Protein AF-A0A0V0Z3J6-F1 (afdb_monomer)

Foldseek 3Di:
DVVVVVVVCVVVPPPVCCDPLNVVLVVQQVVQWDDPPPDTGGDDSDDPDLDQDDACVVVQVVLVVVVVVVCVVPVVVVVVLVVVVVCCVVVVVDDDDDPDDDHSPDDHDRDDDDDD

Organism: Trichinella britovi (NCBI:txid45882)

Structure (mmCIF, N/CA/C/O backbone):
data_AF-A0A0V0Z3J6-F1
#
_entry.id   AF-A0A0V0Z3J6-F1
#
loop_
_atom_site.group_PDB
_atom_site.id
_atom_site.type_symbol
_atom_site.label_atom_id
_atom_site.label_alt_id
_atom_site.label_comp_id
_atom_site.label_asym_id
_atom_site.label_entity_id
_atom_site.label_seq_id
_atom_site.pdbx_PDB_ins_code
_atom_site.Cartn_x
_atom_site.Cartn_y
_atom_site.Cartn_z
_atom_site.occupancy
_atom_site.B_iso_or_equiv
_atom_site.auth_seq_id
_atom_site.auth_comp_id
_atom_site.auth_asym_id
_atom_site.auth_atom_id
_atom_site.pdbx_PDB_model_num
ATOM 1 N N . LEU A 1 1 ? 23.802 32.707 -1.263 1.00 52.03 1 LEU A N 1
ATOM 2 C CA . LEU A 1 1 ? 23.023 31.680 -1.989 1.00 52.03 1 LEU A CA 1
ATOM 3 C C . LEU A 1 1 ? 23.917 30.585 -2.572 1.00 52.03 1 LEU A C 1
ATOM 5 O O . LEU A 1 1 ? 23.774 29.473 -2.102 1.00 52.03 1 LEU A O 1
ATOM 9 N N . ARG A 1 2 ? 24.898 30.857 -3.454 1.00 53.28 2 ARG A N 1
ATOM 10 C CA . ARG A 1 2 ? 25.823 29.810 -3.974 1.00 53.28 2 ARG A CA 1
ATOM 11 C C . ARG A 1 2 ? 26.557 28.987 -2.899 1.00 53.28 2 ARG A C 1
ATOM 13 O O . ARG A 1 2 ? 26.464 27.772 -2.907 1.00 53.28 2 ARG A O 1
ATOM 20 N N . ARG A 1 3 ? 27.172 29.649 -1.914 1.00 53.81 3 ARG A N 1
ATOM 21 C CA . ARG A 1 3 ? 27.928 28.971 -0.838 1.00 53.81 3 ARG A CA 1
ATOM 22 C C . ARG A 1 3 ? 27.093 28.082 0.091 1.00 53.81 3 ARG A C 1
ATOM 24 O O . ARG A 1 3 ? 27.656 27.256 0.790 1.00 53.81 3 ARG A O 1
ATOM 31 N N . PHE A 1 4 ? 25.776 28.299 0.156 1.00 54.28 4 PHE A N 1
ATOM 32 C CA . PHE A 1 4 ? 24.897 27.483 1.002 1.00 54.28 4 PHE A CA 1
ATOM 33 C C . PHE A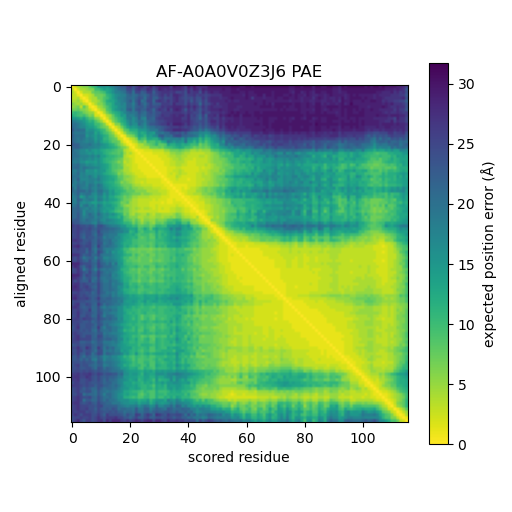 1 4 ? 24.675 26.108 0.356 1.00 54.28 4 PHE A C 1
ATOM 35 O O . PHE A 1 4 ? 24.861 25.092 1.009 1.00 54.28 4 PHE A O 1
ATOM 42 N N . TRP A 1 5 ? 24.419 26.091 -0.957 1.00 54.66 5 TRP A N 1
ATOM 43 C CA . TRP A 1 5 ? 24.271 24.862 -1.743 1.00 54.66 5 TRP A CA 1
ATOM 44 C C . TRP A 1 5 ? 25.582 24.078 -1.902 1.00 54.66 5 TRP A C 1
ATOM 46 O O . TRP A 1 5 ? 25.560 22.856 -1.959 1.00 54.66 5 TRP A O 1
ATOM 56 N N . GLU A 1 6 ? 26.733 24.757 -1.920 1.00 57.75 6 GLU A N 1
ATOM 57 C CA . GLU A 1 6 ? 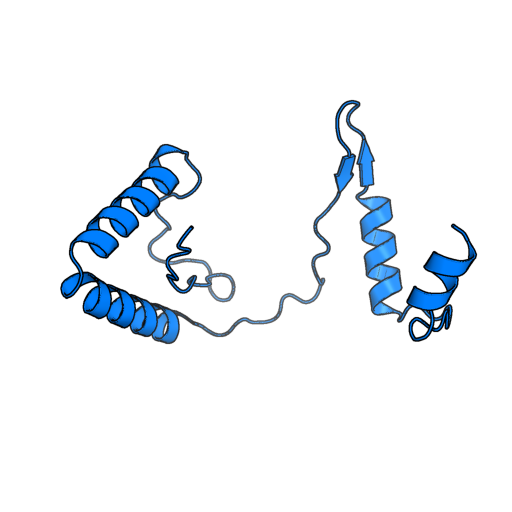28.045 24.089 -1.959 1.00 57.75 6 GLU A CA 1
ATOM 58 C C . GLU A 1 6 ? 28.355 23.296 -0.677 1.00 57.75 6 GLU A C 1
ATOM 60 O O . GLU A 1 6 ? 29.031 22.274 -0.748 1.00 57.75 6 GLU A O 1
ATOM 65 N N . LEU A 1 7 ? 27.855 23.731 0.487 1.00 56.84 7 LEU A N 1
ATOM 66 C CA . LEU A 1 7 ? 28.089 23.053 1.769 1.00 56.84 7 LEU A CA 1
ATOM 67 C C . LEU A 1 7 ? 27.194 21.817 1.961 1.00 56.84 7 LEU A C 1
ATOM 69 O O . LEU A 1 7 ? 27.649 20.844 2.555 1.00 56.84 7 LEU A O 1
ATOM 73 N N . GLU A 1 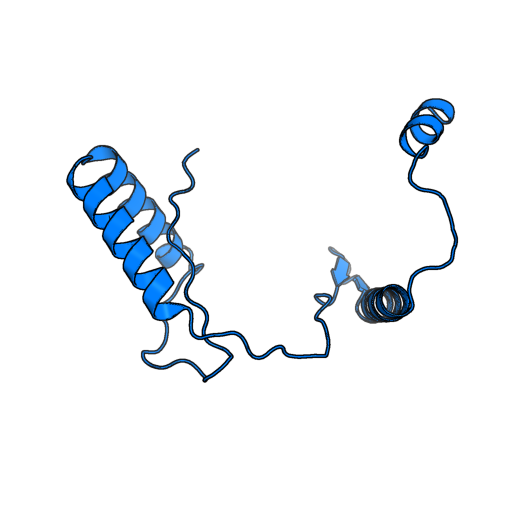8 ? 25.968 21.818 1.422 1.00 56.84 8 GLU A N 1
ATOM 74 C CA . GLU A 1 8 ? 25.088 20.632 1.412 1.00 56.84 8 GLU A CA 1
ATOM 75 C C . GLU A 1 8 ? 25.571 19.535 0.445 1.00 56.84 8 GLU A C 1
ATOM 77 O O . GLU A 1 8 ? 25.201 18.373 0.591 1.00 56.84 8 GLU A O 1
ATOM 82 N N . ALA A 1 9 ? 26.438 19.877 -0.514 1.00 57.66 9 ALA A N 1
ATOM 83 C CA . ALA A 1 9 ? 27.016 18.935 -1.472 1.00 57.66 9 ALA A CA 1
ATOM 84 C C . ALA A 1 9 ? 28.275 18.208 -0.955 1.00 57.66 9 ALA A C 1
ATOM 86 O O . ALA A 1 9 ? 28.779 17.304 -1.625 1.00 57.66 9 ALA A O 1
ATOM 87 N N . ILE A 1 10 ? 28.801 18.554 0.229 1.00 52.25 10 ILE A N 1
ATOM 88 C CA . ILE A 1 10 ? 29.983 17.892 0.805 1.00 52.25 10 ILE A CA 1
ATOM 89 C C . ILE A 1 10 ? 29.583 16.491 1.294 1.00 52.25 10 ILE A C 1
ATOM 91 O O . ILE A 1 10 ? 29.129 16.302 2.418 1.00 52.25 10 ILE A O 1
ATOM 95 N N . GLY A 1 11 ? 29.736 15.506 0.410 1.00 49.94 11 GLY A N 1
ATOM 96 C CA . GLY A 1 11 ? 29.348 14.104 0.615 1.00 49.94 11 GLY A CA 1
ATOM 97 C C . GLY A 1 11 ? 28.666 13.497 -0.611 1.00 49.94 11 GLY A C 1
ATOM 98 O O . GLY A 1 11 ? 28.761 12.293 -0.832 1.00 49.94 11 GLY A O 1
ATOM 99 N N . ILE A 1 12 ? 28.076 14.343 -1.461 1.00 53.97 12 ILE A N 1
ATOM 100 C CA . ILE A 1 12 ? 27.680 14.011 -2.830 1.00 53.97 12 ILE A CA 1
ATOM 101 C C . ILE A 1 12 ? 28.891 14.345 -3.699 1.00 53.97 12 ILE A C 1
ATOM 103 O O . ILE A 1 12 ? 28.935 15.362 -4.388 1.00 53.97 12 ILE A O 1
ATOM 107 N N . ALA A 1 13 ? 29.945 13.538 -3.591 1.00 51.53 13 ALA A N 1
ATOM 108 C CA . ALA A 1 13 ? 31.009 13.621 -4.575 1.00 51.53 13 ALA A CA 1
ATOM 109 C C . ALA A 1 13 ? 30.360 13.432 -5.953 1.00 51.53 13 ALA A C 1
ATOM 111 O O . ALA A 1 13 ? 29.693 12.426 -6.193 1.00 51.53 13 ALA A O 1
ATOM 112 N N . THR A 1 14 ? 30.541 14.402 -6.848 1.00 52.59 14 THR A N 1
ATOM 113 C CA . THR A 1 14 ? 30.300 14.242 -8.282 1.00 52.59 14 THR A CA 1
ATOM 114 C C . THR A 1 14 ? 31.374 13.312 -8.834 1.00 52.59 14 THR A C 1
ATOM 116 O O . THR A 1 14 ? 32.221 13.715 -9.632 1.00 52.59 14 THR A O 1
ATOM 119 N N . ASP A 1 15 ? 31.404 12.069 -8.369 1.00 53.28 15 ASP A N 1
ATOM 120 C CA . ASP A 1 15 ? 31.945 11.029 -9.213 1.00 53.28 15 ASP A CA 1
ATOM 121 C C . ASP A 1 15 ? 30.896 10.905 -10.321 1.00 53.28 15 ASP A C 1
ATOM 123 O O . ASP A 1 15 ? 29.824 10.340 -10.123 1.00 53.28 15 ASP A O 1
ATOM 127 N N . ASN A 1 16 ? 31.153 11.537 -11.470 1.00 55.06 16 ASN A N 1
ATOM 128 C CA . ASN A 1 16 ? 30.294 11.537 -12.668 1.00 55.06 16 ASN A CA 1
ATOM 129 C C . ASN A 1 16 ? 30.099 10.126 -13.269 1.00 55.06 16 ASN A C 1
ATOM 131 O O . ASN A 1 16 ? 29.713 9.966 -14.425 1.00 55.06 16 ASN A O 1
ATOM 135 N N . GLN A 1 17 ? 30.385 9.088 -12.495 1.00 55.34 17 GLN A N 1
ATOM 136 C CA . GLN A 1 17 ? 30.129 7.702 -12.802 1.00 55.34 17 GLN A CA 1
ATOM 137 C C . GLN A 1 17 ? 28.760 7.353 -12.228 1.00 55.34 17 GLN A C 1
ATOM 139 O O . GLN A 1 17 ? 28.634 6.695 -11.198 1.00 55.34 17 GLN A O 1
ATOM 144 N N . THR A 1 18 ? 27.715 7.818 -12.909 1.00 57.84 18 THR A N 1
ATOM 145 C CA . THR A 1 18 ? 26.384 7.230 -12.772 1.00 57.84 18 THR A CA 1
ATOM 146 C C . THR A 1 18 ? 26.539 5.725 -12.972 1.00 57.84 18 THR A C 1
ATOM 148 O O . THR A 1 18 ? 27.069 5.299 -14.004 1.00 57.84 18 THR A O 1
ATOM 151 N N . ALA A 1 19 ? 26.158 4.918 -11.979 1.00 61.34 19 ALA A N 1
ATOM 152 C CA . ALA A 1 19 ? 26.284 3.473 -12.098 1.00 61.34 19 ALA A CA 1
ATOM 153 C C . ALA A 1 19 ? 25.521 3.011 -13.359 1.00 61.34 19 ALA A C 1
ATOM 155 O O . ALA A 1 19 ? 24.492 3.601 -13.689 1.00 61.34 19 ALA A O 1
ATOM 156 N N . PRO A 1 20 ? 25.967 1.972 -14.086 1.00 63.06 20 PRO A N 1
ATOM 157 C CA . PRO A 1 20 ? 25.288 1.529 -15.309 1.00 63.06 20 PRO A CA 1
ATOM 158 C C . PRO A 1 20 ? 23.759 1.320 -15.169 1.00 63.06 20 PRO A C 1
ATOM 160 O O . PRO A 1 20 ? 23.033 1.716 -16.080 1.00 63.06 20 PRO A O 1
ATOM 163 N N . PRO A 1 21 ? 23.233 0.791 -14.038 1.00 63.34 21 PRO A N 1
ATOM 164 C CA . PRO A 1 21 ? 21.785 0.707 -13.798 1.00 63.34 21 PRO A CA 1
ATOM 165 C C . PRO A 1 21 ? 21.075 2.068 -13.728 1.00 63.34 21 PRO A C 1
ATOM 167 O O . PRO A 1 21 ? 19.914 2.182 -14.117 1.00 63.34 21 PRO A O 1
ATOM 170 N N . ASP A 1 22 ? 21.772 3.101 -13.259 1.00 72.31 22 ASP A N 1
ATOM 171 C CA . ASP A 1 22 ? 21.233 4.452 -13.115 1.00 72.31 22 ASP A CA 1
ATOM 172 C C . ASP A 1 22 ? 21.205 5.181 -14.471 1.00 72.31 22 ASP A C 1
ATOM 174 O O . ASP A 1 22 ? 20.309 5.987 -14.715 1.00 72.31 22 ASP A O 1
ATOM 178 N N . GLN A 1 23 ? 22.120 4.858 -15.396 1.00 80.31 23 GLN A N 1
ATOM 179 C CA . GLN A 1 23 ? 22.093 5.387 -16.768 1.00 80.31 23 GLN A CA 1
ATOM 180 C C . GLN A 1 23 ? 20.886 4.864 -17.557 1.00 80.31 23 GLN A C 1
ATOM 182 O O . GLN A 1 23 ? 20.201 5.640 -18.219 1.00 80.31 23 GLN A O 1
ATOM 187 N N . GLU A 1 24 ? 20.583 3.566 -17.452 1.00 80.94 24 GLU A N 1
ATOM 188 C CA . GLU A 1 24 ? 19.403 2.968 -18.094 1.00 80.94 24 GLU A CA 1
ATOM 189 C C . GLU A 1 24 ? 18.097 3.553 -17.525 1.00 80.94 24 GLU A C 1
ATOM 191 O O . GLU A 1 24 ? 17.149 3.821 -18.267 1.00 80.94 24 GLU A O 1
ATOM 196 N N . ALA A 1 25 ? 18.047 3.787 -16.210 1.00 81.81 25 ALA A N 1
ATOM 197 C CA . ALA A 1 25 ? 16.902 4.418 -15.563 1.00 81.81 25 ALA A CA 1
ATOM 198 C C . ALA A 1 25 ? 16.700 5.872 -16.026 1.00 81.81 25 ALA A C 1
ATOM 200 O O . ALA A 1 25 ? 15.568 6.258 -16.320 1.00 81.81 25 ALA A O 1
ATOM 201 N N . LEU A 1 26 ? 17.781 6.655 -16.132 1.00 85.38 26 LEU A N 1
ATOM 202 C CA . LEU A 1 26 ? 17.739 8.026 -16.652 1.00 85.38 26 LEU A CA 1
ATOM 203 C C . LEU A 1 26 ? 17.289 8.067 -18.112 1.00 85.38 26 LEU A C 1
ATOM 205 O O . LEU A 1 26 ? 16.412 8.856 -18.450 1.00 85.38 26 LEU A O 1
ATOM 209 N N . GLN A 1 27 ? 17.813 7.177 -18.955 1.00 86.69 27 GLN A N 1
ATOM 210 C CA . GLN A 1 27 ? 17.400 7.100 -20.353 1.00 86.69 27 GLN A CA 1
ATOM 211 C C . GLN A 1 27 ? 15.893 6.827 -20.474 1.00 86.69 27 GLN A C 1
ATOM 213 O O . GLN A 1 27 ? 15.192 7.529 -21.195 1.00 86.69 27 GLN A O 1
ATOM 218 N N . ARG A 1 28 ? 15.360 5.858 -19.717 1.00 86.12 28 ARG A N 1
ATOM 219 C CA . ARG A 1 28 ? 13.915 5.560 -19.710 1.00 86.12 28 ARG A CA 1
ATOM 220 C C . ARG A 1 28 ? 13.066 6.705 -19.175 1.00 86.12 28 ARG A C 1
ATOM 222 O O . ARG A 1 28 ? 11.926 6.871 -19.604 1.00 86.12 28 ARG A O 1
ATOM 229 N N . PHE A 1 29 ? 13.594 7.453 -18.211 1.00 88.44 29 PHE A N 1
ATOM 230 C CA . PHE A 1 29 ? 12.938 8.644 -17.690 1.00 88.44 29 PHE A CA 1
ATOM 231 C C . PHE A 1 29 ? 12.822 9.711 -18.780 1.00 88.44 29 PHE A C 1
ATOM 233 O O . PHE A 1 29 ? 11.727 10.214 -19.007 1.00 88.44 29 PHE A O 1
ATOM 240 N N . GLU A 1 30 ? 13.918 10.012 -19.480 1.00 89.50 30 GLU A N 1
ATOM 241 C CA . GLU A 1 30 ? 13.937 10.990 -20.572 1.00 89.50 30 GLU A CA 1
ATOM 242 C C . GLU A 1 30 ? 13.043 10.559 -21.742 1.00 89.50 30 GLU A C 1
ATOM 244 O O . GLU A 1 30 ? 12.263 11.365 -22.240 1.00 89.50 30 GLU A O 1
ATOM 249 N N . GLU A 1 31 ? 13.092 9.284 -22.137 1.00 90.19 31 GLU A N 1
ATOM 250 C CA . GLU A 1 31 ? 12.238 8.717 -23.192 1.00 90.19 31 GLU A CA 1
ATOM 251 C C . GLU A 1 31 ? 10.745 8.763 -22.835 1.00 90.19 31 GLU A C 1
ATOM 253 O O . GLU A 1 31 ? 9.901 8.946 -23.712 1.00 90.19 31 GLU A O 1
ATOM 258 N N . GLY A 1 32 ? 10.411 8.579 -21.556 1.00 89.75 32 GLY A N 1
ATOM 259 C CA . GLY A 1 32 ? 9.037 8.598 -21.065 1.00 89.75 32 GLY A CA 1
ATOM 260 C C . GLY A 1 32 ? 8.508 9.986 -20.717 1.00 89.75 32 GLY A C 1
ATOM 261 O O . GLY A 1 32 ? 7.325 10.097 -20.398 1.00 89.75 32 GLY A O 1
ATOM 262 N N . LEU A 1 33 ? 9.356 11.018 -20.726 1.00 93.69 33 LEU A N 1
ATOM 263 C CA . LEU A 1 33 ? 8.985 12.370 -20.329 1.00 93.69 33 LEU A CA 1
ATOM 264 C C . LEU A 1 33 ? 8.269 13.083 -21.477 1.00 93.69 33 LEU A C 1
ATOM 266 O O . LEU A 1 33 ? 8.831 13.321 -22.545 1.00 93.69 33 LEU A O 1
ATOM 270 N N . SER A 1 34 ? 7.030 13.490 -21.233 1.00 94.75 34 SER A N 1
ATOM 271 C CA . SER A 1 34 ? 6.241 14.277 -22.177 1.00 94.75 34 SER A CA 1
ATOM 272 C C . SER A 1 34 ? 5.492 15.397 -21.463 1.00 94.75 34 SER A C 1
ATOM 274 O O . SER A 1 34 ? 5.325 15.373 -20.245 1.00 94.75 34 SER A O 1
ATOM 276 N N . PHE A 1 35 ? 5.081 16.416 -22.215 1.00 93.69 35 PHE A N 1
ATOM 277 C CA . PHE A 1 35 ? 4.282 17.529 -21.712 1.00 93.69 35 PHE A CA 1
ATOM 278 C C . PHE A 1 35 ? 3.008 17.627 -22.545 1.00 93.69 35 PHE A C 1
ATOM 280 O O . PHE A 1 35 ? 3.083 17.792 -23.763 1.00 93.69 35 PHE A O 1
ATOM 287 N N . ASP A 1 36 ? 1.850 17.522 -21.898 1.00 92.88 36 ASP A N 1
ATOM 288 C CA . ASP A 1 36 ? 0.541 17.523 -22.567 1.00 92.88 36 ASP A CA 1
ATOM 289 C C . ASP A 1 36 ? -0.020 18.941 -22.809 1.00 92.88 36 ASP A C 1
ATOM 291 O O . ASP A 1 36 ? -1.088 19.101 -23.400 1.00 92.88 36 ASP A O 1
ATOM 295 N N . GLY A 1 37 ? 0.706 19.981 -22.380 1.00 92.75 37 GLY A N 1
ATOM 296 C CA . GLY A 1 37 ? 0.261 21.377 -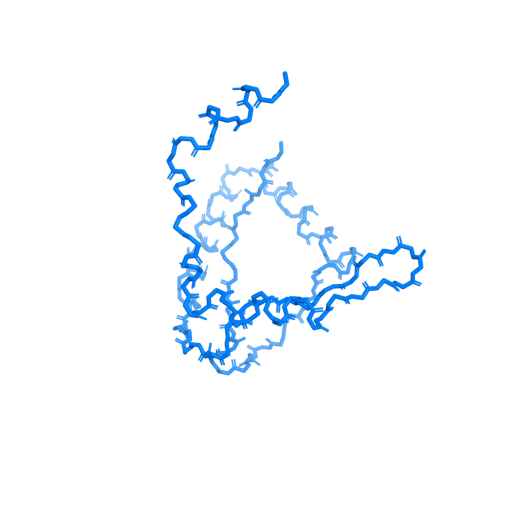22.401 1.00 92.75 37 GLY A CA 1
ATOM 297 C C . GLY A 1 37 ? -0.128 21.925 -21.022 1.00 92.75 37 GLY A C 1
ATOM 298 O O . GLY A 1 37 ? -0.129 23.143 -20.842 1.00 92.75 37 GLY A O 1
ATOM 299 N N . GLU A 1 38 ? -0.401 21.056 -20.046 1.00 96.06 38 GLU A N 1
ATOM 300 C CA . GLU A 1 38 ? -0.783 21.400 -18.670 1.00 96.06 38 GLU A CA 1
ATOM 301 C C . GLU A 1 38 ? 0.200 20.820 -17.640 1.00 96.06 38 GLU A C 1
ATOM 303 O O . GLU A 1 38 ? 0.625 21.518 -16.715 1.00 96.06 38 GLU A O 1
ATOM 308 N N . ARG A 1 39 ? 0.588 19.552 -17.800 1.00 92.69 39 ARG A N 1
ATOM 309 C CA . ARG A 1 39 ? 1.426 18.795 -16.866 1.00 92.69 39 ARG A CA 1
ATOM 310 C C . ARG A 1 39 ? 2.505 18.005 -17.601 1.00 92.69 39 ARG A C 1
ATOM 312 O O . ARG A 1 39 ? 2.387 17.673 -18.778 1.00 92.69 39 ARG A O 1
ATOM 319 N N . TYR A 1 40 ? 3.568 17.684 -16.870 1.00 93.56 40 TYR A N 1
ATOM 320 C CA . TYR A 1 40 ? 4.528 16.684 -17.320 1.00 93.56 40 TYR A CA 1
ATOM 321 C C . TYR A 1 40 ? 4.027 15.292 -16.948 1.00 93.56 40 TYR A C 1
ATOM 323 O O . TYR A 1 40 ? 3.636 15.053 -15.803 1.00 93.56 40 TYR A O 1
ATOM 331 N N . GLU A 1 41 ? 4.087 14.378 -17.903 1.00 93.12 41 GLU A N 1
ATOM 332 C CA . GLU A 1 41 ? 3.853 12.957 -17.705 1.00 93.12 41 GLU A CA 1
ATOM 333 C C . GLU A 1 41 ? 5.171 12.210 -17.877 1.00 93.12 41 GLU A C 1
ATOM 335 O O . GLU A 1 41 ? 5.968 12.534 -18.756 1.00 93.12 41 GLU A O 1
ATOM 340 N N . VAL A 1 42 ? 5.412 11.217 -17.024 1.00 92.94 42 VAL A N 1
ATOM 341 C CA . VAL A 1 42 ? 6.599 10.369 -17.111 1.00 92.94 42 VAL A CA 1
ATOM 342 C C . VAL A 1 42 ? 6.248 8.923 -16.810 1.00 92.94 42 VAL A C 1
ATOM 344 O O . VAL A 1 42 ? 5.355 8.628 -16.010 1.00 92.94 42 VAL A O 1
ATOM 347 N N . HIS A 1 43 ? 6.958 7.999 -17.445 1.00 87.69 43 HIS A N 1
ATOM 348 C CA . HIS A 1 43 ? 6.845 6.586 -17.124 1.00 87.69 43 HIS A CA 1
ATOM 349 C C . HIS A 1 43 ? 7.420 6.282 -15.737 1.00 87.69 43 HIS A C 1
ATOM 351 O O . HIS A 1 43 ? 8.462 6.797 -15.335 1.00 87.69 43 HIS A O 1
ATOM 357 N N . LEU A 1 44 ? 6.743 5.398 -15.003 1.00 85.44 44 LEU A N 1
ATOM 358 C CA . LEU A 1 44 ? 7.256 4.901 -13.730 1.00 85.44 44 LEU A CA 1
ATOM 359 C C . LEU A 1 44 ? 8.554 4.101 -13.967 1.00 85.44 44 LEU A C 1
ATOM 361 O O . LEU A 1 44 ? 8.568 3.236 -14.852 1.00 85.44 44 LEU A O 1
ATOM 365 N N . PRO A 1 45 ? 9.623 4.339 -13.181 1.00 79.75 45 PRO A N 1
ATOM 366 C CA . PRO A 1 45 ? 10.935 3.729 -13.387 1.00 79.75 45 PRO A CA 1
ATOM 367 C C . PRO A 1 45 ? 10.954 2.280 -12.880 1.00 79.75 45 PRO A C 1
ATOM 369 O O . PRO A 1 45 ? 11.535 1.952 -11.845 1.00 79.75 45 PRO A O 1
ATOM 372 N N . TRP A 1 46 ? 10.271 1.390 -13.596 1.00 77.75 46 TRP A N 1
ATOM 373 C CA . TRP A 1 46 ? 10.232 -0.028 -13.264 1.00 77.75 46 TRP A CA 1
ATOM 374 C C . TRP A 1 46 ? 11.550 -0.717 -13.616 1.00 77.75 46 TRP A C 1
ATOM 376 O O . TRP A 1 46 ? 12.066 -0.598 -14.732 1.00 77.75 46 TRP A O 1
ATOM 386 N N . VAL A 1 47 ? 12.056 -1.517 -12.678 1.00 74.88 47 VAL A N 1
ATOM 387 C CA . VAL A 1 47 ? 13.178 -2.420 -12.939 1.00 74.88 47 VAL A CA 1
ATOM 388 C C . VAL A 1 47 ? 12.703 -3.514 -13.910 1.00 74.88 47 VAL A C 1
ATOM 390 O O . VAL A 1 47 ? 11.640 -4.101 -13.689 1.00 74.88 47 VAL A O 1
ATOM 393 N N . PRO A 1 48 ? 13.448 -3.802 -14.996 1.00 71.94 48 PRO A N 1
ATOM 394 C CA . PRO A 1 48 ? 13.009 -4.764 -16.007 1.00 71.94 48 PRO A CA 1
ATOM 395 C C . PRO A 1 48 ? 12.970 -6.203 -15.474 1.00 71.94 48 PRO A C 1
ATOM 397 O O . PRO A 1 48 ? 12.138 -7.004 -15.911 1.00 71.94 48 PRO A O 1
ATOM 400 N N . SER A 1 49 ? 13.825 -6.539 -14.501 1.00 73.19 49 SER A N 1
ATOM 401 C CA . SER A 1 49 ? 13.696 -7.792 -13.767 1.00 73.19 49 SER A CA 1
ATOM 402 C C . SER A 1 49 ? 12.426 -7.732 -12.918 1.00 73.19 49 SER A C 1
ATOM 404 O O . SER A 1 49 ? 12.248 -6.858 -12.077 1.00 73.19 49 SER A O 1
ATOM 406 N N . ARG A 1 50 ? 11.502 -8.661 -13.168 1.00 69.88 50 ARG A N 1
ATOM 407 C CA . ARG A 1 50 ? 10.319 -8.866 -12.328 1.00 69.88 50 ARG A CA 1
ATOM 408 C C . ARG A 1 50 ? 10.713 -9.851 -11.232 1.00 69.88 50 ARG A C 1
ATOM 410 O O . ARG A 1 50 ? 10.678 -11.055 -11.503 1.00 69.88 50 ARG A O 1
ATOM 417 N N . PRO A 1 51 ? 11.155 -9.399 -10.043 1.00 72.31 51 PRO A N 1
ATOM 418 C CA . PRO A 1 51 ? 11.533 -10.328 -8.995 1.00 72.31 51 PRO A CA 1
ATOM 419 C C . PRO A 1 51 ? 10.321 -11.182 -8.629 1.00 72.31 51 PRO A C 1
ATOM 421 O O . PRO A 1 51 ? 9.201 -10.680 -8.521 1.00 72.31 51 PRO A O 1
ATOM 424 N N . SER A 1 52 ? 10.551 -12.478 -8.434 1.00 73.88 52 SER A N 1
ATOM 425 C CA . SER A 1 52 ? 9.536 -13.340 -7.840 1.00 73.88 52 SER A CA 1
ATOM 426 C C . SER A 1 52 ? 9.332 -12.893 -6.396 1.00 73.88 52 SER A C 1
ATOM 428 O O . SER A 1 52 ? 10.222 -13.046 -5.557 1.00 73.88 52 SER A O 1
ATOM 430 N N . LEU A 1 53 ? 8.188 -12.268 -6.122 1.00 77.75 53 LEU A N 1
ATOM 431 C CA . LEU A 1 53 ? 7.827 -11.849 -4.776 1.00 77.75 53 LEU A CA 1
ATOM 432 C C . LEU A 1 53 ? 7.258 -13.048 -4.002 1.00 77.75 53 LEU A C 1
ATOM 434 O O . LEU A 1 53 ? 6.420 -13.778 -4.537 1.00 77.75 53 LEU A O 1
ATOM 438 N N . PRO A 1 54 ? 7.672 -13.266 -2.741 1.00 83.06 54 PRO A N 1
ATOM 439 C CA . PRO A 1 54 ? 7.129 -14.351 -1.935 1.00 83.06 54 PRO A CA 1
ATOM 440 C C . PRO A 1 54 ? 5.648 -14.112 -1.621 1.00 83.06 54 PRO A C 1
ATOM 442 O O . PRO A 1 54 ? 5.197 -12.977 -1.498 1.00 83.06 54 PRO A O 1
ATOM 445 N N . ASN A 1 55 ? 4.878 -15.177 -1.406 1.00 85.75 55 ASN A N 1
ATOM 446 C CA . ASN A 1 55 ? 3.497 -15.024 -0.956 1.00 85.75 55 ASN A CA 1
ATOM 447 C C . ASN A 1 55 ? 3.460 -14.427 0.464 1.00 85.75 55 ASN A C 1
ATOM 449 O O . ASN A 1 55 ? 3.810 -15.090 1.444 1.00 85.75 55 ASN A O 1
ATOM 453 N N . ASN A 1 56 ? 3.008 -13.176 0.583 1.00 90.19 56 ASN A N 1
ATOM 454 C CA . ASN A 1 56 ? 2.957 -12.460 1.856 1.00 90.19 56 ASN A CA 1
ATOM 455 C C . ASN A 1 56 ? 1.611 -12.588 2.597 1.00 90.19 56 AS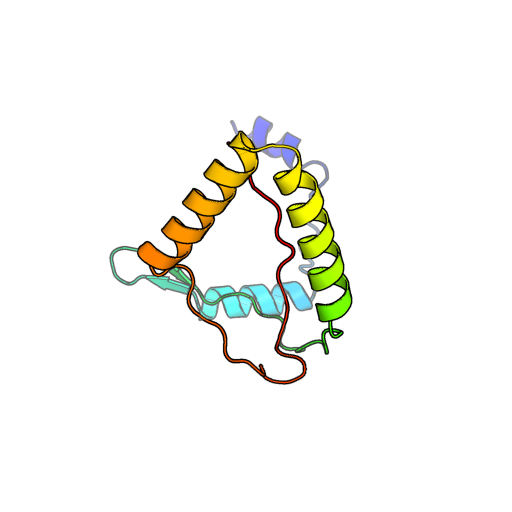N A C 1
ATOM 457 O O . ASN A 1 56 ? 1.463 -12.024 3.687 1.00 90.19 56 ASN A O 1
ATOM 461 N N . PHE A 1 57 ? 0.649 -13.352 2.066 1.00 88.50 57 PHE A N 1
ATOM 462 C CA . PHE A 1 57 ? -0.683 -13.518 2.656 1.00 88.50 57 PHE A CA 1
ATOM 463 C C . PHE A 1 57 ? -0.655 -13.943 4.134 1.00 88.50 57 PHE A C 1
ATOM 465 O O . PHE A 1 57 ? -1.346 -13.308 4.937 1.00 88.50 57 PHE A O 1
ATOM 472 N N . PRO A 1 58 ? 0.162 -14.931 4.569 1.00 90.62 58 PRO A N 1
ATOM 473 C CA . PRO A 1 58 ? 0.194 -15.326 5.979 1.00 90.62 58 PRO A CA 1
ATOM 474 C C . PRO A 1 58 ? 0.597 -14.171 6.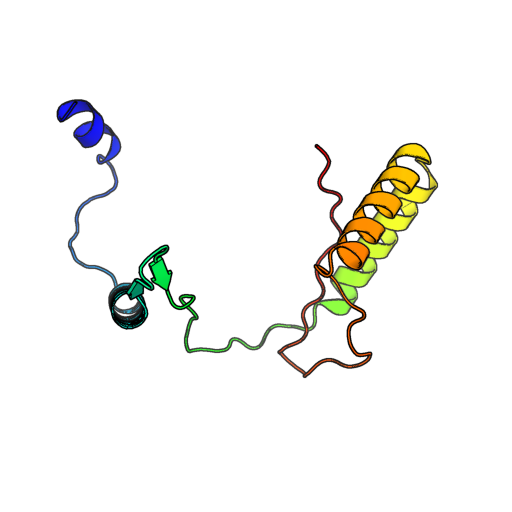907 1.00 90.62 58 PRO A C 1
ATOM 476 O O . PRO A 1 58 ? 0.037 -14.009 7.996 1.00 90.62 58 PRO A O 1
ATOM 479 N N . GLN A 1 59 ? 1.544 -13.338 6.465 1.00 90.62 59 GLN A N 1
ATOM 480 C CA . GLN A 1 59 ? 1.998 -12.171 7.214 1.00 90.62 59 GLN A CA 1
ATOM 481 C C . GLN A 1 59 ? 0.920 -11.083 7.248 1.00 90.62 59 GLN A C 1
ATOM 483 O O . GLN A 1 59 ? 0.617 -10.567 8.326 1.00 90.62 59 GLN A O 1
ATOM 488 N N . 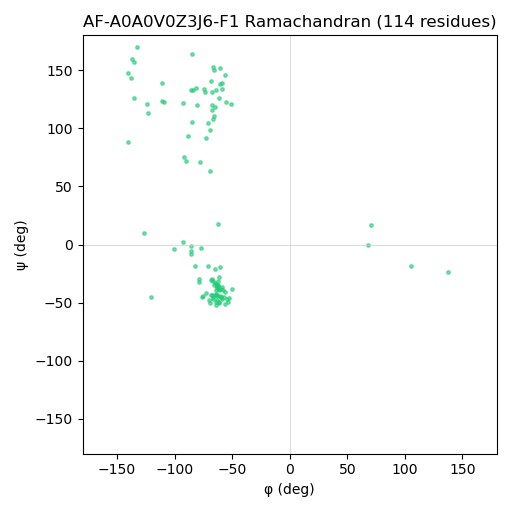ALA A 1 60 ? 0.320 -10.762 6.100 1.00 90.31 60 ALA A N 1
ATOM 489 C CA . ALA A 1 60 ? -0.744 -9.767 6.003 1.00 90.31 60 ALA A CA 1
ATOM 490 C C . ALA A 1 60 ? -1.955 -10.153 6.866 1.00 90.31 60 ALA A C 1
ATOM 492 O O . ALA A 1 60 ? -2.413 -9.349 7.678 1.00 90.31 60 ALA A O 1
ATOM 493 N N . ARG A 1 61 ? -2.386 -11.420 6.806 1.00 91.12 61 ARG A N 1
ATOM 494 C CA . ARG A 1 61 ? -3.465 -11.959 7.645 1.00 91.12 61 ARG A CA 1
ATOM 495 C C . ARG A 1 61 ? -3.149 -11.843 9.135 1.00 91.12 61 ARG A C 1
ATOM 497 O O . ARG A 1 61 ? -3.998 -11.414 9.912 1.00 91.12 61 ARG A O 1
ATOM 504 N N . ARG A 1 62 ? -1.927 -12.187 9.561 1.00 91.94 62 ARG A N 1
ATOM 505 C CA . ARG A 1 62 ? -1.519 -12.049 10.972 1.00 91.94 62 ARG A CA 1
ATOM 506 C C . ARG A 1 62 ? -1.570 -10.593 11.441 1.00 91.94 62 ARG A C 1
ATOM 508 O O . ARG A 1 62 ? -1.968 -10.343 12.579 1.00 91.94 62 ARG A O 1
ATOM 515 N N . ARG A 1 63 ? -1.168 -9.647 10.585 1.00 91.44 63 ARG A N 1
ATOM 516 C CA . ARG A 1 63 ? -1.219 -8.207 10.879 1.00 91.44 63 ARG A CA 1
ATOM 517 C C . ARG A 1 63 ? -2.659 -7.701 10.954 1.00 91.44 63 ARG A C 1
ATOM 519 O O . ARG A 1 63 ? -2.984 -7.025 11.923 1.00 91.44 63 ARG A O 1
ATOM 526 N N . LEU A 1 64 ? -3.532 -8.111 10.031 1.00 90.69 64 LEU A N 1
ATOM 527 C CA . LEU A 1 64 ? -4.963 -7.790 10.075 1.00 90.69 64 LEU A CA 1
ATOM 528 C C . LEU A 1 64 ? -5.601 -8.241 11.398 1.00 90.69 64 LEU A C 1
ATOM 530 O O . LEU A 1 64 ? -6.168 -7.425 12.115 1.00 90.69 64 LEU A O 1
ATOM 534 N N . LEU A 1 65 ? -5.396 -9.500 11.798 1.00 92.44 65 LEU A N 1
ATOM 535 C CA . LEU A 1 65 ? -5.915 -10.025 13.070 1.00 92.44 65 LEU A CA 1
ATOM 536 C C . LEU A 1 65 ? -5.360 -9.283 14.301 1.00 92.44 65 LEU A C 1
ATOM 538 O O . LEU A 1 65 ? -5.974 -9.264 15.369 1.00 92.44 65 LEU A O 1
ATOM 542 N N . ALA A 1 66 ? -4.154 -8.716 14.215 1.00 91.38 66 ALA A N 1
ATOM 543 C CA . ALA A 1 66 ? -3.610 -7.880 15.281 1.00 91.38 66 ALA A CA 1
ATOM 544 C C . ALA A 1 66 ? -4.308 -6.512 15.338 1.00 91.38 66 ALA A C 1
ATOM 546 O O . ALA A 1 66 ? -4.639 -6.056 16.433 1.00 91.38 66 ALA A O 1
ATOM 547 N N . VAL A 1 67 ? -4.578 -5.902 14.180 1.00 90.12 67 VAL A N 1
ATOM 548 C CA . VAL A 1 67 ? -5.347 -4.655 14.064 1.00 90.12 67 VAL A CA 1
ATOM 549 C C . VAL A 1 67 ? -6.759 -4.849 14.603 1.00 90.12 67 VAL A C 1
ATOM 551 O O . VAL A 1 67 ? -7.167 -4.098 15.483 1.00 90.12 67 VAL A O 1
ATOM 554 N N . GLU A 1 68 ? -7.468 -5.895 14.181 1.00 91.12 68 GLU A N 1
ATOM 555 C CA . GLU A 1 68 ? -8.825 -6.189 14.657 1.00 91.12 68 GLU A CA 1
ATOM 556 C C . GLU A 1 68 ? -8.875 -6.352 16.180 1.00 91.12 68 GLU A C 1
ATOM 558 O O . GLU A 1 68 ? -9.710 -5.739 16.842 1.00 91.12 68 GLU A O 1
ATOM 563 N N . ARG A 1 69 ? -7.930 -7.100 16.769 1.00 93.50 69 ARG A N 1
ATOM 564 C CA . ARG A 1 69 ? -7.835 -7.253 18.232 1.00 93.50 69 ARG A CA 1
ATOM 565 C C . ARG A 1 69 ? -7.556 -5.939 18.958 1.00 93.50 69 ARG A C 1
ATOM 567 O O . ARG A 1 69 ? -8.029 -5.765 20.080 1.00 93.50 69 ARG A O 1
ATOM 574 N N . ARG A 1 70 ? -6.771 -5.037 18.362 1.00 90.69 70 ARG A N 1
ATOM 575 C CA . ARG A 1 70 ? -6.509 -3.704 18.925 1.00 90.69 70 ARG A CA 1
ATOM 576 C C . ARG A 1 70 ? -7.769 -2.841 18.872 1.00 90.69 70 ARG A C 1
ATOM 578 O O . ARG A 1 70 ? -8.156 -2.293 19.899 1.00 90.69 70 ARG A O 1
ATOM 585 N N . LEU A 1 71 ? -8.411 -2.768 17.707 1.00 91.25 71 LEU A N 1
ATOM 586 C CA . LEU A 1 71 ? -9.618 -1.968 17.478 1.00 91.25 71 LEU A CA 1
ATOM 587 C C . LEU A 1 71 ? -10.807 -2.471 18.306 1.00 91.25 71 LEU A C 1
ATOM 589 O O . LEU A 1 71 ? -11.584 -1.671 18.810 1.00 91.25 71 LEU A O 1
ATOM 593 N N . ALA A 1 72 ? -10.909 -3.779 18.552 1.00 92.56 72 ALA A N 1
ATOM 594 C CA . ALA A 1 72 ? -11.937 -4.352 19.424 1.00 92.56 72 ALA A CA 1
ATOM 595 C C . ALA A 1 72 ? -11.884 -3.833 20.874 1.00 92.56 72 ALA A C 1
ATOM 597 O O . ALA A 1 72 ? -12.858 -3.962 21.607 1.00 92.56 72 ALA A O 1
ATOM 598 N N . ARG A 1 73 ? -10.749 -3.266 21.303 1.00 94.00 73 ARG A N 1
ATOM 599 C CA . ARG A 1 73 ? -10.565 -2.690 22.644 1.00 94.00 73 ARG A CA 1
ATOM 600 C C . ARG A 1 73 ? -10.688 -1.164 22.660 1.00 94.00 73 ARG A C 1
ATOM 602 O O . ARG A 1 73 ? -10.553 -0.572 23.726 1.00 94.00 73 ARG A O 1
ATOM 609 N N . ARG A 1 74 ? -10.866 -0.527 21.498 1.00 93.00 74 ARG A N 1
ATOM 610 C CA . ARG A 1 74 ? -10.817 0.930 21.315 1.00 93.00 74 ARG A CA 1
ATOM 611 C C . ARG A 1 74 ? -11.904 1.360 20.334 1.00 93.00 74 ARG A C 1
ATOM 613 O O . ARG A 1 74 ? -11.674 1.430 19.129 1.00 93.00 74 ARG A O 1
ATOM 620 N N . GLU A 1 75 ? -13.097 1.623 20.860 1.00 91.88 75 GLU A N 1
ATOM 621 C CA . GLU A 1 75 ? -14.291 1.849 20.032 1.00 91.88 75 GLU A CA 1
ATOM 622 C C . GLU A 1 75 ? -14.173 3.093 19.137 1.00 91.88 75 GLU A C 1
ATOM 624 O O . GLU A 1 75 ? -14.610 3.072 17.988 1.00 91.88 75 GLU A O 1
ATOM 629 N N . GLU A 1 76 ? -13.527 4.155 19.624 1.00 91.38 76 GLU A N 1
ATOM 630 C CA . GLU A 1 76 ? -13.291 5.370 18.839 1.00 91.38 76 GLU A CA 1
ATOM 631 C C . GLU A 1 76 ? -12.380 5.114 17.631 1.00 91.38 76 GLU A C 1
ATOM 633 O O . GLU A 1 76 ? -12.792 5.357 16.496 1.00 91.38 76 GLU A O 1
ATOM 638 N N . GLU A 1 77 ? -11.209 4.503 17.844 1.00 90.00 77 GLU A N 1
ATOM 639 C CA . GLU A 1 77 ? -10.295 4.140 16.750 1.00 90.00 77 GLU A CA 1
ATOM 640 C C . GLU A 1 77 ? -10.954 3.192 15.742 1.00 90.00 77 GLU A C 1
ATOM 642 O O . GLU A 1 77 ? -10.706 3.270 14.541 1.00 90.00 77 GLU A O 1
ATOM 647 N N . LYS A 1 78 ? -11.800 2.269 16.215 1.00 91.31 78 LYS A N 1
ATOM 648 C CA . LYS A 1 78 ? -12.542 1.345 15.352 1.00 91.31 78 LYS A CA 1
ATOM 649 C C . LYS A 1 78 ? -13.524 2.093 14.451 1.00 91.31 78 LYS A C 1
ATOM 651 O O . LYS A 1 78 ? -13.630 1.767 13.267 1.00 91.31 78 LYS A O 1
ATOM 656 N N . ARG A 1 79 ? -14.234 3.084 14.999 1.00 92.56 79 ARG A N 1
ATOM 657 C CA . ARG A 1 79 ? -15.172 3.932 14.252 1.00 92.56 79 ARG A CA 1
ATOM 658 C C . ARG A 1 79 ? -14.445 4.737 13.178 1.00 92.56 79 ARG A C 1
ATOM 660 O O . ARG A 1 79 ? -14.897 4.733 12.034 1.00 92.56 79 ARG A O 1
ATOM 667 N N . GLU A 1 80 ? -13.335 5.378 13.534 1.00 91.25 80 GLU A N 1
ATOM 668 C CA . GLU A 1 80 ? -12.500 6.150 12.604 1.00 91.25 80 GLU A CA 1
ATOM 669 C C . GLU A 1 80 ? -11.933 5.265 11.498 1.00 91.25 80 GLU A C 1
ATOM 671 O O . GLU A 1 80 ? -12.148 5.538 10.320 1.00 91.25 80 GLU A O 1
ATOM 676 N N . TYR A 1 81 ? -11.324 4.136 11.867 1.00 89.88 81 TYR A N 1
ATOM 677 C CA . TYR A 1 81 ? -10.790 3.169 10.913 1.00 89.88 81 TYR A CA 1
ATOM 678 C C . TYR A 1 81 ? -11.851 2.720 9.899 1.00 89.88 81 TYR A C 1
ATOM 680 O O . TYR A 1 81 ? -11.612 2.714 8.692 1.00 89.88 81 TYR A O 1
ATOM 688 N N . ALA A 1 82 ? -13.051 2.375 10.375 1.00 90.81 82 ALA A N 1
ATOM 689 C CA . ALA A 1 82 ? -14.144 1.959 9.505 1.00 90.81 82 ALA A CA 1
ATOM 690 C C . ALA A 1 82 ? -14.639 3.097 8.595 1.00 90.81 82 ALA A C 1
ATOM 692 O O . ALA A 1 82 ? -15.035 2.832 7.461 1.00 90.81 82 ALA A O 1
ATOM 693 N N . ALA A 1 83 ? -14.628 4.346 9.070 1.00 92.25 83 ALA A N 1
ATOM 694 C CA . ALA A 1 83 ? -14.991 5.509 8.264 1.00 92.25 83 ALA A CA 1
ATOM 695 C C . ALA A 1 83 ? -13.975 5.757 7.140 1.00 92.25 83 ALA A C 1
ATOM 697 O O . ALA A 1 83 ? -14.378 5.878 5.986 1.00 92.25 83 ALA A O 1
ATOM 698 N N . THR A 1 84 ? -12.676 5.723 7.444 1.00 90.12 84 THR A N 1
ATOM 699 C CA . THR A 1 84 ? -11.612 5.872 6.441 1.00 90.12 84 THR A CA 1
ATOM 700 C C . THR A 1 84 ? -11.673 4.768 5.383 1.00 90.12 84 THR A C 1
ATOM 702 O O . THR A 1 84 ? -11.590 5.047 4.190 1.00 90.12 84 THR A O 1
ATOM 705 N N . MET A 1 85 ? -11.875 3.508 5.790 1.00 88.69 85 MET A N 1
ATOM 706 C CA . MET A 1 85 ? -12.006 2.396 4.839 1.00 88.69 85 MET A CA 1
ATOM 707 C C . MET A 1 85 ? -13.219 2.552 3.913 1.00 88.69 85 MET A C 1
ATOM 709 O O . MET A 1 85 ? -13.127 2.198 2.740 1.00 88.69 85 MET A O 1
ATOM 713 N N . ARG A 1 86 ? -14.341 3.098 4.406 1.00 92.38 86 ARG A N 1
ATOM 714 C CA . ARG A 1 86 ? -15.503 3.413 3.559 1.00 92.38 86 ARG A CA 1
ATOM 715 C C . ARG A 1 86 ? -15.195 4.523 2.561 1.00 92.38 86 ARG A C 1
ATOM 717 O O . ARG A 1 86 ? -15.480 4.338 1.385 1.00 92.38 86 ARG A O 1
ATOM 724 N N . GLN A 1 87 ? -14.543 5.603 2.994 1.00 93.00 87 GLN A N 1
ATOM 725 C CA . GLN A 1 87 ? -14.153 6.698 2.099 1.00 93.00 87 GLN A CA 1
ATOM 726 C C . GLN A 1 87 ? -13.251 6.230 0.953 1.00 93.00 87 GLN A C 1
ATOM 728 O O . GLN A 1 87 ? -13.443 6.667 -0.176 1.00 93.00 87 GLN A O 1
ATOM 733 N N . TYR A 1 88 ? -12.312 5.309 1.203 1.00 90.50 88 TYR A N 1
ATOM 734 C CA . TYR A 1 88 ? -11.500 4.724 0.127 1.00 90.50 88 TYR A CA 1
ATOM 735 C C . TYR A 1 88 ? -12.362 4.080 -0.969 1.00 90.50 88 TYR A C 1
ATOM 737 O O . TYR A 1 88 ? -12.064 4.237 -2.151 1.00 90.50 88 TYR A O 1
ATOM 745 N N . VAL A 1 89 ? -13.432 3.379 -0.590 1.00 92.31 89 VAL A N 1
ATOM 746 C CA . VAL A 1 89 ? -14.339 2.722 -1.542 1.00 92.31 89 VAL A CA 1
ATOM 747 C C . VAL A 1 89 ? -15.266 3.734 -2.217 1.00 92.31 89 VAL A C 1
ATOM 749 O O . VAL A 1 89 ? -15.425 3.701 -3.432 1.00 92.31 89 VAL A O 1
ATOM 752 N N . GLU A 1 90 ? -15.847 4.658 -1.451 1.00 95.12 90 GLU A N 1
ATOM 753 C CA . GLU A 1 90 ? -16.765 5.688 -1.960 1.00 95.12 90 GLU A CA 1
ATOM 754 C C . GLU A 1 90 ? -16.081 6.640 -2.951 1.00 95.12 90 GLU A C 1
ATOM 756 O O . GLU A 1 90 ? -16.676 7.003 -3.963 1.00 95.12 90 GLU A O 1
ATOM 761 N N . ASN A 1 91 ? -14.811 6.981 -2.712 1.00 95.19 91 ASN A N 1
ATOM 762 C CA . ASN A 1 91 ? -14.010 7.808 -3.618 1.00 95.19 91 ASN A CA 1
ATOM 763 C C . ASN A 1 91 ? -13.499 7.040 -4.853 1.00 95.19 91 ASN A C 1
ATOM 765 O O . ASN A 1 91 ? -12.825 7.628 -5.698 1.00 95.19 91 ASN A O 1
ATOM 769 N N . GLY A 1 92 ? -13.759 5.731 -4.951 1.00 93.00 92 GLY A N 1
ATOM 770 C CA . GLY A 1 92 ? -13.251 4.882 -6.032 1.00 93.00 92 GLY A CA 1
ATOM 771 C C . GLY A 1 92 ? -11.742 4.624 -5.969 1.00 93.00 92 GLY A C 1
ATOM 772 O O . GLY A 1 92 ? -11.144 4.217 -6.960 1.00 93.00 92 GLY A O 1
ATOM 773 N N . TRP A 1 93 ? -11.103 4.864 -4.820 1.00 89.94 93 TRP A N 1
ATOM 774 C CA . TRP A 1 93 ? -9.673 4.604 -4.609 1.00 89.94 93 TRP A CA 1
ATOM 775 C C . TRP A 1 93 ? -9.387 3.139 -4.264 1.00 89.94 93 TRP A C 1
ATOM 777 O O . TRP A 1 93 ? -8.248 2.686 -4.371 1.00 89.94 93 TRP A O 1
ATOM 787 N N . ALA A 1 94 ? -10.408 2.402 -3.829 1.00 90.19 94 ALA A N 1
ATOM 788 C CA . ALA A 1 94 ? -10.340 0.978 -3.556 1.00 90.19 94 ALA A CA 1
ATOM 789 C C . ALA A 1 94 ? -11.589 0.267 -4.081 1.00 90.19 94 ALA A C 1
ATOM 791 O O . ALA A 1 94 ? -12.707 0.762 -3.964 1.00 90.19 94 ALA A O 1
ATOM 792 N N . GLU A 1 95 ? -11.397 -0.945 -4.586 1.00 92.38 95 GLU A N 1
ATOM 793 C CA . GLU A 1 95 ? -12.469 -1.820 -5.045 1.00 92.38 95 GLU A CA 1
ATOM 794 C C . GLU A 1 95 ? -12.293 -3.234 -4.490 1.00 92.38 95 GLU A C 1
ATOM 796 O O . GLU A 1 95 ? -11.269 -3.585 -3.891 1.00 92.38 95 GLU A O 1
ATOM 801 N N . ARG A 1 96 ? -13.316 -4.071 -4.669 1.00 90.88 96 ARG A N 1
ATOM 802 C CA . ARG A 1 96 ? -13.226 -5.479 -4.291 1.00 90.88 96 ARG A CA 1
ATOM 803 C C . ARG A 1 96 ? -12.220 -6.181 -5.203 1.00 90.88 96 ARG A C 1
ATOM 805 O O . ARG A 1 96 ? -12.471 -6.345 -6.391 1.00 90.88 96 ARG A O 1
ATOM 812 N N . ALA A 1 97 ? -11.128 -6.660 -4.615 1.00 89.38 97 ALA A N 1
ATOM 813 C CA . ALA A 1 97 ? -10.165 -7.500 -5.313 1.00 89.38 97 ALA A CA 1
ATOM 814 C C . ALA A 1 97 ? -10.778 -8.863 -5.710 1.00 89.38 97 ALA A C 1
ATOM 816 O O . ALA A 1 97 ? -11.649 -9.373 -4.992 1.00 89.38 97 ALA A O 1
ATOM 817 N N . PRO A 1 98 ? -10.313 -9.483 -6.811 1.00 89.75 98 PRO A N 1
ATOM 818 C CA . PRO A 1 98 ? -10.669 -10.859 -7.152 1.00 89.75 98 PRO A CA 1
ATOM 819 C C . PRO A 1 98 ? -10.213 -11.836 -6.058 1.00 89.75 98 PRO A C 1
ATOM 821 O O . PRO A 1 98 ? -9.228 -11.589 -5.362 1.00 89.75 98 PRO A O 1
ATOM 824 N N . GLU A 1 99 ? -10.912 -12.968 -5.917 1.00 83.88 99 GLU A N 1
ATOM 825 C CA . GLU A 1 99 ? -10.598 -13.971 -4.882 1.00 83.88 99 GLU A CA 1
ATOM 826 C C . GLU A 1 99 ? -9.197 -14.567 -5.044 1.00 83.88 99 GLU A C 1
ATOM 828 O O . GLU A 1 99 ? -8.496 -14.808 -4.061 1.00 83.88 99 GLU A O 1
ATOM 833 N N . ILE A 1 100 ? -8.790 -14.784 -6.295 1.00 81.62 100 ILE A N 1
ATOM 834 C CA . ILE A 1 100 ? -7.485 -15.322 -6.660 1.00 81.62 100 ILE A CA 1
ATOM 835 C C . ILE A 1 100 ? -6.832 -14.319 -7.598 1.00 81.62 100 ILE A C 1
ATOM 837 O O . ILE A 1 100 ? -7.295 -14.090 -8.716 1.00 81.62 100 ILE A O 1
ATOM 841 N N . GLY A 1 101 ? -5.755 -13.706 -7.120 1.00 80.94 101 GLY A N 1
ATOM 842 C CA . GLY A 1 101 ? -4.900 -12.883 -7.956 1.00 80.94 101 GLY A CA 1
ATOM 843 C C . GLY A 1 101 ? -3.859 -13.727 -8.703 1.00 80.94 101 GLY A C 1
ATOM 844 O O . GLY A 1 101 ? -3.606 -14.882 -8.347 1.00 80.94 101 GLY A O 1
ATOM 845 N N . PRO A 1 102 ? -3.230 -13.163 -9.743 1.00 81.19 102 PRO A N 1
ATOM 846 C CA . PRO A 1 102 ? -2.158 -13.830 -10.467 1.00 81.19 102 PRO A CA 1
ATOM 847 C C . PRO A 1 102 ? -0.989 -14.189 -9.535 1.00 81.19 102 PRO A C 1
ATOM 849 O O . PRO A 1 102 ? -0.528 -13.366 -8.732 1.00 81.19 102 PRO A O 1
ATOM 852 N N . GLU A 1 103 ? -0.495 -15.423 -9.655 1.00 75.62 103 GLU A N 1
ATOM 853 C CA . GLU A 1 103 ? 0.656 -15.909 -8.891 1.00 75.62 103 GLU A CA 1
ATOM 854 C C . GLU A 1 103 ? 1.896 -15.041 -9.165 1.00 75.62 103 GLU A C 1
ATOM 856 O O . GLU A 1 103 ? 2.124 -14.579 -10.286 1.00 75.62 103 GLU A O 1
ATOM 861 N N . GLY A 1 104 ? 2.663 -14.735 -8.115 1.00 77.25 104 GLY A N 1
ATOM 862 C CA . GLY A 1 104 ? 3.827 -13.841 -8.191 1.00 77.25 104 GLY A CA 1
ATOM 863 C C . GLY A 1 104 ? 3.500 -12.366 -8.470 1.00 77.25 104 GLY A C 1
ATOM 864 O O . GLY A 1 104 ? 4.408 -11.542 -8.536 1.00 77.25 104 GLY A O 1
ATOM 865 N N . ARG A 1 105 ? 2.217 -12.012 -8.623 1.00 77.00 105 ARG A N 1
ATOM 866 C CA . ARG A 1 105 ? 1.729 -10.643 -8.874 1.00 77.00 105 ARG A CA 1
ATOM 867 C C . ARG A 1 105 ? 0.663 -10.193 -7.875 1.00 77.00 105 ARG A C 1
ATOM 869 O O . ARG A 1 105 ? 0.038 -9.156 -8.062 1.00 77.00 105 ARG A O 1
ATOM 876 N N . THR A 1 106 ? 0.460 -10.972 -6.818 1.00 85.69 106 THR A N 1
ATOM 877 C CA . THR A 1 106 ? -0.477 -10.656 -5.740 1.00 85.69 106 THR A CA 1
ATOM 878 C C . THR A 1 106 ? 0.312 -10.312 -4.491 1.00 85.69 106 THR A C 1
ATOM 880 O O . THR A 1 106 ? 1.108 -11.120 -4.015 1.00 85.69 106 THR A O 1
ATOM 883 N N . TRP A 1 107 ? 0.082 -9.116 -3.957 1.00 86.56 107 TRP A N 1
ATOM 884 C CA . TRP A 1 107 ? 0.715 -8.658 -2.728 1.00 86.56 107 TRP A CA 1
ATOM 885 C C . TRP A 1 107 ? -0.320 -8.003 -1.822 1.00 86.56 107 TRP A C 1
ATOM 887 O O . TRP A 1 107 ? -1.036 -7.092 -2.232 1.00 86.56 107 TRP A O 1
ATOM 897 N N . TYR A 1 108 ? -0.404 -8.468 -0.580 1.00 87.94 108 TYR A N 1
ATOM 898 C CA . TYR A 1 108 ? -1.378 -7.980 0.390 1.00 87.94 108 TYR A CA 1
ATOM 899 C C . TYR A 1 108 ? -0.771 -6.848 1.214 1.00 87.94 108 TYR A C 1
ATOM 901 O O . TYR A 1 108 ? 0.256 -7.029 1.874 1.00 87.94 108 TYR A O 1
ATOM 909 N N . LEU A 1 109 ? -1.397 -5.674 1.196 1.00 84.38 109 LEU A N 1
ATOM 910 C CA . LEU A 1 109 ? -0.913 -4.540 1.973 1.00 84.38 109 LEU A CA 1
ATOM 911 C C . LEU A 1 109 ? -1.202 -4.747 3.469 1.00 84.38 109 LEU A C 1
ATOM 913 O O . LEU A 1 109 ? -2.325 -5.082 3.851 1.00 84.38 109 LEU A O 1
ATOM 917 N N . PRO A 1 110 ? -0.207 -4.553 4.349 1.00 69.75 110 PRO A N 1
ATOM 918 C CA . PRO A 1 110 ? -0.447 -4.499 5.781 1.00 69.75 110 PRO A CA 1
ATOM 919 C C . PRO A 1 110 ? -1.372 -3.329 6.110 1.00 69.75 110 PRO A C 1
ATOM 921 O O . PRO A 1 110 ? -1.063 -2.186 5.786 1.00 69.75 110 PRO A O 1
ATOM 924 N N . HIS A 1 111 ? -2.469 -3.594 6.813 1.00 70.06 111 HIS A N 1
ATOM 925 C CA . HIS A 1 111 ? -3.320 -2.527 7.322 1.00 70.06 111 HIS A CA 1
ATOM 926 C C . HIS A 1 111 ? -2.596 -1.808 8.466 1.00 70.06 111 HIS A C 1
ATOM 928 O O . HIS A 1 111 ? -2.506 -2.326 9.577 1.00 70.06 111 HIS A O 1
ATOM 934 N N . HIS A 1 112 ? -2.071 -0.617 8.200 1.00 61.91 112 HIS A N 1
ATOM 935 C CA . HIS A 1 112 ? -1.704 0.340 9.236 1.00 61.91 112 HIS A CA 1
ATOM 936 C C . HIS A 1 112 ? -2.673 1.511 9.147 1.00 61.91 112 HIS A C 1
ATOM 938 O O . HIS A 1 112 ? -2.820 2.118 8.092 1.00 61.91 112 HIS A O 1
ATOM 944 N N . ALA A 1 113 ? -3.354 1.808 10.252 1.00 56.75 113 ALA A N 1
ATOM 945 C CA . ALA A 1 113 ? -4.081 3.062 10.369 1.00 56.75 113 ALA A CA 1
ATOM 946 C C . ALA A 1 113 ? -3.051 4.201 10.338 1.00 56.75 113 ALA A C 1
ATOM 948 O O . ALA A 1 113 ? -2.149 4.230 11.180 1.00 56.75 113 ALA A O 1
ATOM 949 N N . VAL A 1 114 ? -3.154 5.075 9.338 1.00 52.94 114 VAL A N 1
ATOM 950 C CA . VAL A 1 114 ? -2.455 6.360 9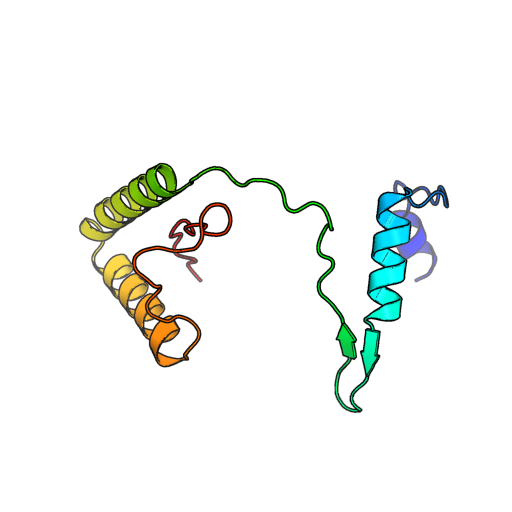.323 1.00 52.94 114 VAL A CA 1
ATOM 951 C C . VAL A 1 114 ? -3.354 7.313 10.095 1.00 52.94 1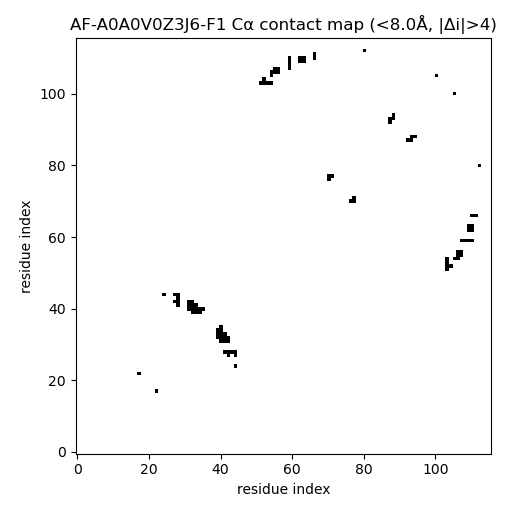14 VAL A C 1
ATOM 953 O O . VAL A 1 114 ? -4.430 7.661 9.621 1.00 52.94 114 VAL A O 1
ATOM 956 N N . TYR A 1 115 ? -2.956 7.639 11.319 1.00 48.19 115 TYR A N 1
ATOM 957 C CA . TYR A 1 115 ? -3.640 8.632 12.140 1.00 48.19 115 TYR A CA 1
ATOM 958 C C . TYR A 1 115 ? -3.085 10.012 11.762 1.00 48.19 115 TYR A C 1
ATOM 960 O O . TYR A 1 115 ? -1.865 10.145 11.629 1.00 48.19 115 TYR A O 1
ATOM 968 N N . GLN A 1 116 ? -3.961 10.994 11.547 1.00 42.47 116 GLN A N 1
ATOM 969 C CA . GLN A 1 116 ? -3.594 12.410 11.426 1.00 42.47 116 GLN A CA 1
ATOM 970 C C . GLN A 1 116 ? -3.818 13.114 12.758 1.00 42.47 116 GLN A C 1
ATOM 972 O O . GLN A 1 116 ? -4.812 12.765 13.432 1.00 42.47 116 GLN A O 1
#

Mean predicted aligned error: 12.34 Å

pLDDT: mean 80.01, std 14.91, range [42.47, 96.06]

Sequence (116 aa):
LRRFWELEAIGIATDNQTAPPDQEALQRFEEGLSFDGERYEVHLPWVPSRPSLPNNFPQARRRLLAVERRLARREEEKREYAATMRQYVENGWAERAPEIGPEGRTWYLPHHAVYQ

Solvent-accessible surface area (backbone atoms only — not comparable to full-atom values): 7432 Å² total; per-residue (Å²): 112,73,72,60,59,57,61,76,38,75,82,62,71,81,65,86,69,67,52,72,73,53,49,55,49,49,51,50,39,62,75,36,51,45,71,82,88,85,52,79,48,62,55,79,88,69,68,88,74,78,72,83,52,72,84,41,54,71,60,25,52,54,44,42,58,50,47,51,60,52,32,76,76,33,68,67,62,37,52,52,52,55,50,55,58,46,50,36,42,76,71,66,76,43,76,88,73,71,97,75,63,58,85,66,72,52,78,60,77,66,76,70,88,81,82,130

Radius of gyration: 21.93 Å; Cα contacts (8 Å, |Δi|>4): 51; chains: 1; bounding box: 49×48×46 Å

Secondary structure (DSSP, 8-state):
-HHHHHHHTTT--------HHHHHHHHHHHHH-EE-SSSEE------SS-------HHHHHHHHHHHHHHHTT-HHHHHHHHHHHHHHHHTTS-----SSPPTTS--PPP------